Protein AF-A0A5J9SJT0-F1 (afdb_monomer_lite)

Secondary structure (DSSP, 8-state):
---STTT--GGGEEESSSSSPEEEE--HHHHH--HHHHT-GGG-STTT-PPPHHHHHHHHH-TTS--STT-HHHH-----SSS------SS------------TT--------------------------THHHHHHHHHHHHTT--

Sequence (148 aa):
MVDLNGVCPAELRVAQGADAGGVACKSACEAFGSAEHCCSGAHGNPDTCRPSQYSQFFKNACPRAYSYAYDDATSTFTCGGGETSYTITFCPNTASVKTAESDPRLAVYIGSWRVGSSSKSSSWRATPRLGSGLVLLAIAFLALARIF

Structure (mmCIF, N/CA/C/O backbone):
data_AF-A0A5J9SJT0-F1
#
_entry.id   AF-A0A5J9SJT0-F1
#
loop_
_atom_site.group_PDB
_atom_site.id
_atom_site.type_symbol
_atom_site.label_atom_id
_atom_site.label_alt_id
_atom_site.label_comp_id
_atom_site.label_asym_id
_atom_site.label_entity_id
_atom_site.label_seq_id
_atom_site.pdbx_PDB_ins_code
_atom_site.Cartn_x
_atom_site.Cartn_y
_atom_site.Cartn_z
_atom_site.occupancy
_atom_site.B_iso_or_equiv
_atom_site.auth_seq_id
_atom_site.auth_comp_id
_atom_site.auth_asym_id
_atom_site.auth_atom_id
_atom_site.pdbx_PDB_model_num
ATOM 1 N N . MET A 1 1 ? -5.288 -2.614 -14.091 1.00 71.94 1 MET A N 1
ATOM 2 C CA . MET A 1 1 ? -5.562 -1.518 -13.141 1.00 71.94 1 MET A CA 1
ATOM 3 C C . MET A 1 1 ? -7.056 -1.268 -13.134 1.00 71.94 1 MET A C 1
ATOM 5 O O . MET A 1 1 ? -7.679 -1.371 -14.185 1.00 71.94 1 MET A O 1
ATOM 9 N N . VAL A 1 2 ? -7.628 -1.052 -11.960 1.00 89.12 2 VAL A N 1
ATOM 10 C CA . VAL A 1 2 ? -9.079 -0.982 -11.750 1.00 89.12 2 VAL A CA 1
ATOM 11 C C . VAL A 1 2 ? -9.374 0.258 -10.914 1.00 89.12 2 VAL A C 1
ATOM 13 O O . VAL A 1 2 ? -8.525 0.674 -10.125 1.00 89.12 2 VAL A O 1
ATOM 16 N N . ASP A 1 3 ? -10.553 0.849 -11.090 1.00 91.69 3 ASP A N 1
ATOM 17 C CA . ASP A 1 3 ? -11.059 1.850 -10.154 1.00 91.69 3 ASP A CA 1
ATOM 18 C C . ASP A 1 3 ? -11.491 1.165 -8.847 1.00 91.69 3 ASP A C 1
ATOM 20 O O . ASP A 1 3 ? -12.484 0.438 -8.800 1.00 91.69 3 ASP A O 1
ATOM 24 N N . LEU A 1 4 ? -10.712 1.376 -7.787 1.00 93.94 4 LEU A N 1
ATOM 25 C CA . LEU A 1 4 ? -10.947 0.781 -6.472 1.00 93.94 4 LEU A CA 1
ATOM 26 C C . LEU A 1 4 ? -12.118 1.428 -5.730 1.00 93.94 4 LEU A C 1
ATOM 28 O O . LEU A 1 4 ? -12.677 0.803 -4.832 1.00 93.94 4 LEU A O 1
ATOM 32 N N . ASN A 1 5 ? -12.505 2.655 -6.082 1.00 92.94 5 ASN A N 1
ATOM 33 C CA . ASN A 1 5 ? -13.462 3.436 -5.304 1.00 92.94 5 ASN A CA 1
ATOM 34 C C . ASN A 1 5 ? -14.865 2.817 -5.302 1.00 92.94 5 ASN A C 1
ATOM 36 O O . ASN A 1 5 ? -15.520 2.767 -4.258 1.00 92.94 5 ASN A O 1
ATOM 40 N N . GLY A 1 6 ? -15.300 2.288 -6.450 1.00 89.25 6 GLY A N 1
ATOM 41 C CA . GLY A 1 6 ? -16.615 1.659 -6.600 1.00 89.25 6 GLY A CA 1
ATOM 42 C C . GLY A 1 6 ? -16.749 0.302 -5.902 1.00 89.25 6 GLY A C 1
ATOM 43 O O . GLY A 1 6 ? -17.848 -0.072 -5.502 1.00 89.25 6 GLY A O 1
ATOM 44 N N . VAL A 1 7 ? -15.641 -0.422 -5.723 1.00 91.75 7 VAL A N 1
ATOM 45 C CA . VAL A 1 7 ? -15.613 -1.774 -5.127 1.00 91.75 7 VAL A CA 1
ATOM 46 C C . VAL A 1 7 ? -14.951 -1.816 -3.748 1.00 91.75 7 VAL A C 1
ATOM 48 O O . VAL A 1 7 ? -14.789 -2.889 -3.173 1.00 91.75 7 VAL A O 1
ATOM 51 N N . CYS A 1 8 ? -14.564 -0.660 -3.207 1.00 95.62 8 CYS A N 1
ATOM 52 C CA . CYS A 1 8 ? -13.907 -0.552 -1.911 1.00 95.62 8 CYS A CA 1
ATOM 53 C C . CYS A 1 8 ? -14.802 -1.122 -0.796 1.00 95.62 8 CYS A C 1
ATOM 55 O O . CYS A 1 8 ? -15.974 -0.726 -0.727 1.00 95.62 8 CYS A O 1
ATOM 57 N N . PRO A 1 9 ? -14.287 -1.995 0.094 1.00 95.50 9 PRO A N 1
ATOM 58 C CA . PRO A 1 9 ? -14.998 -2.430 1.294 1.00 95.50 9 PRO A CA 1
ATOM 59 C C . PRO A 1 9 ? -15.507 -1.243 2.114 1.00 95.50 9 PRO A C 1
ATOM 61 O O . PRO A 1 9 ? -14.864 -0.192 2.161 1.00 95.50 9 PRO A O 1
ATOM 64 N N . ALA A 1 10 ? -16.670 -1.388 2.749 1.00 94.06 10 ALA A N 1
ATOM 65 C CA . ALA A 1 10 ? -17.336 -0.271 3.417 1.00 94.06 10 ALA A CA 1
ATOM 66 C C . ALA A 1 10 ? -16.483 0.325 4.546 1.00 94.06 10 ALA A C 1
ATOM 68 O O . ALA A 1 10 ? -16.434 1.542 4.699 1.00 94.06 10 ALA A O 1
ATOM 69 N N . GLU A 1 11 ? -15.755 -0.522 5.267 1.00 94.88 11 GLU A N 1
ATOM 70 C CA . GLU A 1 11 ? -14.900 -0.170 6.402 1.00 94.88 11 GLU A CA 1
ATOM 71 C C . GLU A 1 11 ? -13.644 0.607 5.976 1.00 94.88 11 GLU A C 1
ATOM 73 O O . GLU A 1 11 ? -13.019 1.284 6.788 1.00 94.88 11 GLU A O 1
ATOM 78 N N . LEU A 1 12 ? -13.278 0.523 4.694 1.00 96.69 12 LEU A N 1
ATOM 79 C CA . LEU A 1 12 ? -12.127 1.214 4.112 1.00 96.69 12 LEU A CA 1
ATOM 80 C C . LEU A 1 12 ? -12.537 2.439 3.287 1.00 96.69 12 LEU A C 1
ATOM 82 O O . LEU A 1 12 ? -11.688 3.224 2.860 1.00 96.69 12 LEU A O 1
ATOM 86 N N . ARG A 1 13 ? -13.833 2.607 3.021 1.00 95.50 13 ARG A N 1
ATOM 87 C CA . ARG A 1 13 ? -14.332 3.614 2.091 1.00 95.50 13 ARG A CA 1
ATOM 88 C C . ARG A 1 13 ? -14.244 5.011 2.691 1.00 95.50 13 ARG A C 1
ATOM 90 O O . ARG A 1 13 ? -14.674 5.258 3.814 1.00 95.50 13 ARG A O 1
ATOM 97 N N . VAL A 1 14 ? -13.763 5.955 1.892 1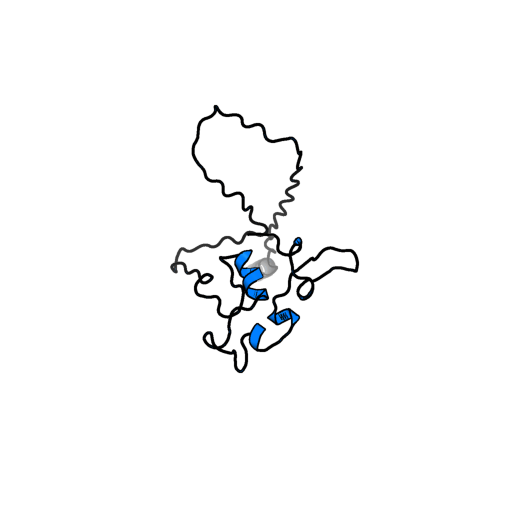.00 94.38 14 VAL A N 1
ATOM 98 C CA . VAL A 1 14 ? -13.897 7.388 2.167 1.00 94.38 14 VAL A CA 1
ATOM 99 C C . VAL A 1 14 ? -15.061 7.911 1.336 1.00 94.38 14 VAL A C 1
ATOM 101 O O . VAL A 1 14 ? -15.007 7.841 0.111 1.00 94.38 14 VAL A O 1
ATOM 104 N N . ALA A 1 15 ? -16.113 8.414 1.979 1.00 86.50 15 ALA A N 1
ATOM 105 C CA . ALA A 1 15 ? -17.277 9.001 1.313 1.00 86.50 15 ALA A CA 1
ATOM 106 C C . ALA A 1 15 ? -17.277 10.530 1.451 1.00 86.50 15 ALA A C 1
ATOM 108 O O . ALA A 1 15 ? -16.831 11.070 2.466 1.00 86.50 15 ALA A O 1
ATOM 109 N N . GLN A 1 16 ? -17.803 11.228 0.443 1.00 73.31 16 GLN A N 1
ATOM 110 C CA . GLN A 1 16 ? -17.992 12.680 0.474 1.00 73.31 16 GLN A CA 1
ATOM 111 C C . GLN A 1 16 ? -19.477 13.016 0.700 1.00 73.31 16 GLN A C 1
ATOM 113 O O . GLN A 1 16 ? -20.198 13.355 -0.230 1.00 73.31 16 GLN A O 1
ATOM 118 N N . GLY A 1 17 ? -19.941 12.924 1.948 1.00 69.06 17 GLY A N 1
ATOM 119 C CA . GLY A 1 17 ? -21.359 13.098 2.300 1.00 69.06 17 GLY A CA 1
ATOM 120 C C . GLY A 1 17 ? -22.145 11.781 2.306 1.00 69.06 17 GLY A C 1
ATOM 121 O O . GLY A 1 17 ? -21.600 10.731 1.981 1.00 69.06 17 GLY A O 1
ATOM 122 N N . ALA A 1 18 ? -23.414 11.835 2.726 1.00 62.19 18 ALA A N 1
ATOM 123 C CA . ALA A 1 18 ? -24.231 10.643 2.987 1.00 62.19 18 ALA A CA 1
ATOM 124 C C . ALA A 1 18 ? -24.604 9.847 1.719 1.00 62.19 18 ALA A C 1
ATOM 126 O O . ALA A 1 18 ? -24.718 8.627 1.790 1.00 62.19 18 ALA A O 1
ATOM 127 N N . ASP A 1 19 ? -24.728 10.525 0.571 1.00 61.47 19 ASP A N 1
ATOM 128 C CA . ASP A 1 19 ? -25.236 9.942 -0.684 1.00 61.47 19 ASP A CA 1
ATOM 129 C C . ASP A 1 19 ? -24.185 9.865 -1.808 1.00 61.47 19 ASP A C 1
ATOM 131 O O . ASP A 1 19 ? -24.483 9.428 -2.921 1.00 61.47 19 ASP A O 1
ATOM 135 N N . ALA A 1 20 ? -22.947 10.302 -1.554 1.00 65.19 20 ALA A N 1
ATOM 136 C CA . ALA A 1 20 ? -21.880 10.206 -2.543 1.00 65.19 20 ALA A CA 1
ATOM 137 C C . ALA A 1 20 ? -21.213 8.829 -2.475 1.00 65.19 20 ALA A C 1
ATOM 139 O O . ALA A 1 20 ? -20.875 8.335 -1.397 1.00 65.19 20 ALA A O 1
ATOM 140 N N . GLY A 1 21 ? -20.967 8.230 -3.642 1.00 73.00 21 GLY A N 1
ATOM 141 C CA . GLY A 1 21 ? -20.108 7.052 -3.754 1.00 73.00 21 GLY A CA 1
ATOM 142 C C . GLY A 1 21 ? -18.727 7.281 -3.123 1.00 73.00 21 GLY A C 1
ATOM 143 O O . GLY A 1 21 ? -18.319 8.413 -2.851 1.00 73.00 21 GLY A O 1
ATOM 144 N N . GLY A 1 22 ? -17.994 6.191 -2.883 1.00 87.12 22 GLY A N 1
ATOM 145 C CA . GLY A 1 22 ? -16.632 6.282 -2.358 1.00 87.12 22 GLY A CA 1
ATOM 146 C C . GLY A 1 22 ? -15.747 7.140 -3.265 1.00 87.12 22 GLY A C 1
ATOM 147 O O . GLY A 1 22 ? -15.767 6.968 -4.480 1.00 87.12 22 GLY A O 1
ATOM 148 N N . VAL A 1 23 ? -14.978 8.060 -2.685 1.00 92.62 23 VAL A N 1
ATOM 149 C CA . VAL A 1 23 ? -14.016 8.919 -3.404 1.00 92.62 23 VAL A CA 1
ATOM 150 C C . VAL A 1 23 ? -12.572 8.446 -3.231 1.00 92.62 23 VAL A C 1
ATOM 152 O O . VAL A 1 23 ? -11.699 8.820 -4.012 1.00 92.62 23 VAL A O 1
ATOM 155 N N . ALA A 1 24 ? -12.325 7.615 -2.217 1.00 94.31 24 ALA A N 1
ATOM 156 C CA . ALA A 1 24 ? -11.056 6.945 -1.975 1.00 94.31 24 ALA A CA 1
ATOM 157 C C . ALA A 1 24 ? -11.276 5.631 -1.207 1.00 94.31 24 ALA A C 1
ATOM 159 O O . ALA A 1 24 ? -12.330 5.413 -0.597 1.00 94.31 24 ALA A O 1
ATOM 160 N N . CYS A 1 25 ? -10.249 4.783 -1.198 1.00 96.56 25 CYS A N 1
ATOM 161 C CA . CYS A 1 25 ? -10.205 3.551 -0.422 1.00 96.56 25 CYS A CA 1
ATOM 162 C C . CYS A 1 25 ? -8.951 3.552 0.456 1.00 96.56 25 CYS A C 1
ATOM 164 O O . CYS A 1 25 ? -7.835 3.543 -0.065 1.00 96.56 25 CYS A O 1
ATOM 166 N N . LYS A 1 26 ? -9.132 3.597 1.778 1.00 98.19 26 LYS A N 1
ATOM 167 C CA . LYS A 1 26 ? -8.039 3.532 2.753 1.00 98.19 26 LYS A CA 1
ATOM 168 C C . LYS A 1 26 ? -7.383 2.161 2.731 1.00 98.19 26 LYS A C 1
ATOM 170 O O . LYS A 1 26 ? -8.045 1.145 2.530 1.00 98.19 26 LYS A O 1
ATOM 175 N N . SER A 1 27 ? -6.094 2.118 3.045 1.00 98.25 27 SER A N 1
ATOM 176 C CA . SER A 1 27 ? -5.474 0.855 3.448 1.00 98.25 27 SER A CA 1
ATOM 177 C C . SER A 1 27 ? -6.031 0.392 4.803 1.00 98.25 27 SER A C 1
ATOM 179 O O . SER A 1 27 ? -6.557 1.188 5.582 1.00 98.25 27 SER A O 1
ATOM 181 N N . ALA A 1 28 ? -5.868 -0.892 5.130 1.00 98.38 28 ALA A N 1
ATOM 182 C CA . ALA A 1 28 ? -6.239 -1.398 6.453 1.00 98.38 28 ALA A CA 1
ATOM 183 C C . ALA A 1 28 ? -5.444 -0.723 7.585 1.00 98.38 28 ALA A C 1
ATOM 185 O O . ALA A 1 28 ? -5.994 -0.472 8.653 1.00 98.38 28 ALA A O 1
ATOM 186 N N . CYS A 1 29 ? -4.173 -0.380 7.348 1.00 98.62 29 CYS A N 1
ATOM 187 C CA . CYS A 1 29 ? -3.374 0.349 8.332 1.00 98.62 29 CYS A CA 1
ATOM 188 C C . CYS A 1 29 ? -3.976 1.730 8.621 1.00 98.62 29 CYS A C 1
ATOM 190 O O . CYS A 1 29 ? -4.166 2.084 9.779 1.00 98.62 29 CYS A O 1
ATOM 192 N N . GLU A 1 30 ? -4.356 2.485 7.588 1.00 98.31 30 GLU A N 1
ATOM 193 C CA . GLU A 1 30 ? -4.979 3.803 7.771 1.00 98.31 30 GLU A CA 1
ATOM 194 C C . GLU A 1 30 ? -6.388 3.737 8.373 1.00 98.31 30 GLU A C 1
ATOM 196 O O . GLU A 1 30 ? -6.829 4.685 9.025 1.00 98.31 30 GLU A O 1
ATOM 201 N N . ALA A 1 31 ? -7.126 2.655 8.120 1.00 98.12 31 ALA A N 1
ATOM 202 C CA . ALA A 1 31 ? -8.471 2.480 8.652 1.00 98.12 31 ALA A CA 1
ATOM 203 C C . ALA A 1 31 ? -8.469 2.044 10.125 1.00 98.12 31 ALA A C 1
ATOM 205 O O . ALA A 1 31 ? -9.276 2.548 10.904 1.00 98.12 31 ALA A O 1
ATOM 206 N N . PHE A 1 32 ? -7.572 1.128 10.504 1.00 97.81 32 PHE A N 1
ATOM 207 C CA . PHE A 1 32 ? -7.627 0.448 11.804 1.00 97.81 32 PHE A CA 1
ATOM 208 C C . PHE A 1 32 ? -6.448 0.760 12.730 1.00 97.81 32 PHE A C 1
ATOM 210 O O . PHE A 1 32 ? -6.586 0.627 13.942 1.00 97.81 32 PHE A O 1
ATOM 217 N N . GLY A 1 33 ? -5.283 1.137 12.193 1.00 98.00 33 GLY A N 1
ATOM 218 C CA . GLY A 1 33 ? -4.084 1.454 12.979 1.00 98.00 33 GLY A CA 1
ATOM 219 C C . GLY A 1 33 ? -3.478 0.281 13.760 1.00 98.00 33 GLY A C 1
ATOM 220 O O . GLY A 1 33 ? -2.612 0.502 14.603 1.00 98.00 33 GLY A O 1
ATOM 221 N N . SER A 1 34 ? -3.930 -0.955 13.523 1.00 97.94 34 SER A N 1
ATOM 222 C CA . SER A 1 34 ? -3.459 -2.126 14.267 1.00 97.94 34 SER A CA 1
ATOM 223 C C . SER A 1 34 ? -2.041 -2.531 13.855 1.00 97.94 34 SER A C 1
ATOM 225 O O . SER A 1 34 ? -1.613 -2.303 12.718 1.00 97.94 34 SER A O 1
ATOM 227 N N . ALA A 1 35 ? -1.312 -3.165 14.774 1.00 98.06 35 ALA A N 1
ATOM 228 C CA . ALA A 1 35 ? 0.065 -3.592 14.539 1.00 98.06 35 ALA A CA 1
ATOM 229 C C . ALA A 1 35 ? 0.169 -4.589 13.371 1.00 98.06 35 A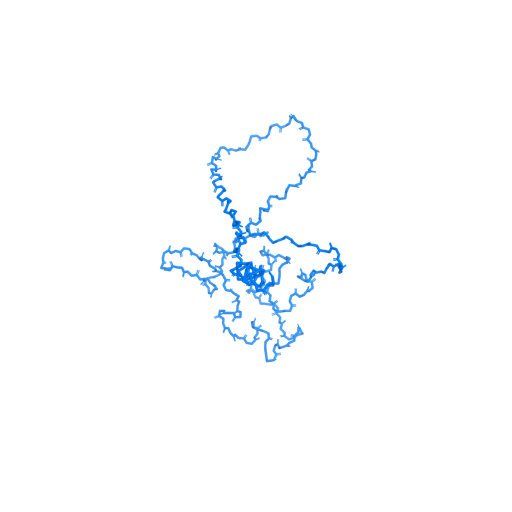LA A C 1
ATOM 231 O O . ALA A 1 35 ? 1.100 -4.510 12.573 1.00 98.06 35 ALA A O 1
ATOM 232 N N . GLU A 1 36 ? -0.821 -5.471 13.227 1.00 97.56 36 GLU A N 1
ATOM 233 C CA . GLU A 1 36 ? -0.922 -6.475 12.165 1.00 97.56 36 GLU A CA 1
ATOM 234 C C . GLU A 1 36 ? -1.113 -5.829 10.789 1.00 97.56 36 GLU A C 1
ATOM 236 O O . GLU A 1 36 ? -0.550 -6.289 9.800 1.00 97.56 36 GLU A O 1
ATOM 241 N N . HIS A 1 37 ? -1.911 -4.761 10.706 1.00 98.31 37 HIS A N 1
ATOM 242 C CA . HIS A 1 37 ? -2.188 -4.079 9.442 1.00 98.31 37 HIS A CA 1
ATOM 243 C C . HIS A 1 37 ? -1.100 -3.081 9.052 1.00 98.31 37 HIS A C 1
ATOM 245 O O . HIS A 1 37 ? -0.866 -2.867 7.862 1.00 98.31 37 HIS A O 1
ATOM 251 N N . CYS A 1 38 ? -0.443 -2.481 10.042 1.00 98.38 38 CYS A N 1
ATOM 252 C CA . CYS A 1 38 ? 0.632 -1.518 9.840 1.00 98.38 38 CYS A CA 1
ATOM 253 C C . CYS A 1 38 ? 2.028 -2.145 9.843 1.00 98.38 38 CYS A C 1
ATOM 255 O O . CYS A 1 38 ? 3.002 -1.424 9.642 1.00 98.38 38 CYS A O 1
ATOM 257 N N . CYS A 1 39 ? 2.131 -3.458 10.069 1.00 98.50 39 CYS A N 1
ATOM 258 C CA . CYS A 1 39 ? 3.397 -4.169 10.196 1.00 98.50 39 CYS A CA 1
ATOM 259 C C . CYS A 1 39 ? 4.353 -3.501 11.196 1.00 98.50 39 CYS A C 1
ATOM 261 O O . CYS A 1 39 ? 5.479 -3.125 10.870 1.00 98.50 39 CYS A O 1
ATOM 263 N N . SER A 1 40 ? 3.880 -3.308 12.425 1.00 98.38 40 SER A N 1
ATOM 264 C CA . SER A 1 40 ? 4.639 -2.662 13.498 1.00 98.38 40 SER A CA 1
ATOM 265 C C . SER A 1 40 ? 4.696 -3.539 14.750 1.00 98.38 40 SER A C 1
ATOM 267 O O . SER A 1 40 ? 4.024 -4.567 14.847 1.00 98.38 40 SER A O 1
ATOM 269 N N . GLY A 1 41 ? 5.544 -3.173 15.718 1.00 97.62 41 GLY A N 1
ATOM 270 C CA . GLY A 1 41 ? 5.708 -3.936 16.959 1.00 97.62 41 GLY A CA 1
ATOM 271 C C . GLY A 1 41 ? 6.084 -5.399 16.695 1.00 97.62 41 GLY A C 1
ATOM 272 O O . GLY A 1 41 ? 7.065 -5.678 16.007 1.00 97.62 41 GLY A O 1
ATOM 273 N N . ALA A 1 42 ?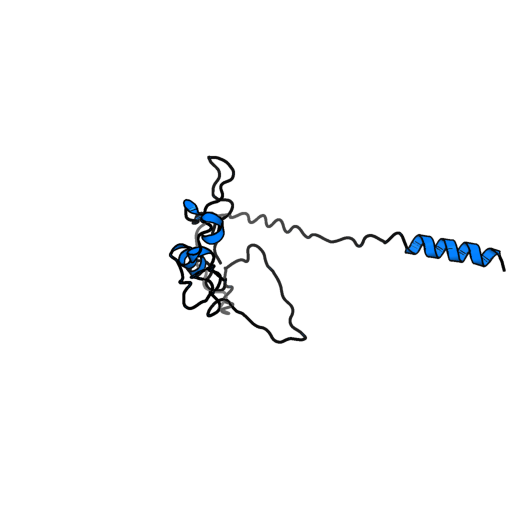 5.279 -6.337 17.206 1.00 97.62 42 ALA A N 1
ATOM 274 C CA . ALA A 1 42 ? 5.473 -7.775 16.987 1.00 97.62 42 ALA A CA 1
ATOM 275 C C . ALA A 1 42 ? 5.367 -8.194 15.503 1.00 97.62 42 ALA A C 1
ATOM 277 O O . ALA A 1 42 ? 5.916 -9.224 15.113 1.00 97.62 42 ALA A O 1
ATOM 278 N N . HIS A 1 43 ? 4.724 -7.375 14.667 1.00 98.12 43 HIS A N 1
ATOM 279 C CA . HIS A 1 43 ? 4.577 -7.564 13.221 1.00 98.12 43 HIS A CA 1
ATOM 280 C C . HIS A 1 43 ? 5.584 -6.726 12.414 1.00 98.12 43 HIS A C 1
ATOM 282 O O . HIS A 1 43 ? 5.393 -6.501 11.227 1.00 98.12 43 HIS A O 1
ATOM 288 N N . GLY A 1 44 ? 6.658 -6.232 13.038 1.00 98.00 44 GLY A N 1
ATOM 289 C CA . GLY A 1 44 ? 7.655 -5.356 12.407 1.00 98.00 44 GLY A CA 1
ATOM 290 C C . GLY A 1 44 ? 8.645 -6.039 11.459 1.00 98.00 44 GLY A C 1
ATOM 291 O O . GLY A 1 44 ? 9.731 -5.506 11.240 1.00 98.00 44 GLY A O 1
ATOM 292 N N . ASN A 1 45 ? 8.340 -7.238 10.961 1.00 97.44 45 ASN A N 1
ATOM 293 C CA . ASN A 1 45 ? 9.177 -7.959 10.005 1.00 97.44 45 ASN A CA 1
ATOM 294 C C . ASN A 1 45 ? 8.307 -8.823 9.062 1.00 97.44 45 ASN A C 1
ATOM 296 O O . ASN A 1 45 ? 7.158 -9.133 9.400 1.00 97.44 45 ASN A O 1
ATOM 300 N N . PRO A 1 46 ? 8.821 -9.217 7.881 1.00 96.50 46 PRO A N 1
ATOM 301 C CA . PRO A 1 46 ? 8.044 -9.953 6.878 1.00 96.50 46 PRO A CA 1
ATOM 302 C C . PRO A 1 46 ? 7.611 -11.361 7.315 1.00 96.50 46 PRO A C 1
ATOM 304 O O . PRO A 1 46 ? 6.622 -11.887 6.794 1.00 96.50 46 PRO A O 1
ATOM 307 N N . ASP A 1 47 ? 8.307 -11.976 8.274 1.00 96.62 47 ASP A N 1
ATOM 308 C CA . ASP A 1 47 ? 7.949 -13.304 8.777 1.00 96.62 47 ASP A CA 1
ATOM 309 C C . ASP A 1 47 ? 6.720 -13.238 9.690 1.00 96.62 47 ASP A C 1
ATOM 311 O O . ASP A 1 47 ? 5.881 -14.144 9.678 1.00 96.62 47 ASP A O 1
ATOM 315 N N . THR A 1 48 ? 6.570 -12.142 10.443 1.00 97.50 48 THR A N 1
ATOM 316 C CA . THR A 1 48 ? 5.473 -11.957 11.401 1.00 97.50 48 THR A CA 1
ATOM 317 C C . THR A 1 48 ? 4.325 -11.088 10.884 1.00 97.50 48 THR A C 1
ATOM 319 O O . THR A 1 48 ? 3.215 -11.189 11.412 1.00 97.50 48 THR A O 1
ATOM 322 N N . CYS A 1 49 ? 4.522 -10.277 9.840 1.00 98.00 49 CYS A N 1
ATOM 323 C CA . CYS A 1 49 ? 3.436 -9.536 9.192 1.00 98.00 49 CYS A CA 1
ATOM 324 C C . CYS A 1 49 ? 2.898 -10.281 7.966 1.00 98.00 49 CYS A C 1
ATOM 326 O O . CYS A 1 49 ? 3.511 -10.313 6.896 1.00 98.00 49 CYS A O 1
ATOM 328 N N . ARG A 1 50 ? 1.722 -10.891 8.113 1.00 97.12 50 ARG A N 1
ATOM 329 C CA . ARG A 1 50 ? 1.085 -11.689 7.058 1.00 97.12 50 ARG A CA 1
ATOM 330 C C . ARG A 1 50 ? 0.106 -10.837 6.235 1.00 97.12 50 ARG A C 1
ATOM 332 O O . ARG A 1 50 ? -0.521 -9.933 6.787 1.00 97.12 50 ARG A O 1
ATOM 339 N N . PRO A 1 51 ? -0.107 -11.155 4.943 1.00 97.56 51 PRO A N 1
ATOM 340 C CA . PRO A 1 51 ? -1.188 -10.556 4.168 1.00 97.56 51 PRO A CA 1
ATOM 341 C C . PRO A 1 51 ? -2.549 -10.764 4.846 1.00 97.56 51 PRO A C 1
ATOM 343 O O . PRO A 1 51 ? -2.890 -11.877 5.247 1.00 97.56 51 PRO A O 1
ATOM 346 N N . SER A 1 52 ? -3.351 -9.705 4.921 1.00 98.06 52 SER A N 1
ATOM 347 C CA . SER A 1 52 ? -4.724 -9.749 5.433 1.00 98.06 52 SER A CA 1
ATOM 348 C C . SER A 1 52 ? -5.731 -9.858 4.287 1.00 98.06 52 SER A C 1
ATOM 350 O O . SER A 1 52 ? -5.389 -9.648 3.123 1.00 98.06 52 SER A O 1
ATOM 352 N N . GLN A 1 53 ? -7.002 -10.112 4.603 1.00 98.31 53 GLN A N 1
ATOM 353 C CA . GLN A 1 53 ? -8.082 -10.053 3.609 1.00 98.31 53 GLN A CA 1
ATOM 354 C C . GLN A 1 53 ? -8.151 -8.690 2.892 1.00 98.31 53 GLN A C 1
ATOM 356 O O . GLN A 1 53 ? -8.435 -8.624 1.698 1.00 98.31 53 GLN A O 1
ATOM 361 N N . TYR A 1 54 ? -7.822 -7.603 3.598 1.00 98.44 54 TYR A N 1
ATOM 362 C CA . TYR A 1 54 ? -7.824 -6.256 3.036 1.00 98.44 54 TYR A CA 1
ATOM 363 C C . TYR A 1 54 ? -6.646 -6.019 2.092 1.00 98.44 54 TYR A C 1
ATOM 365 O O . TYR A 1 54 ? -6.839 -5.458 1.019 1.00 98.44 54 TYR A O 1
ATOM 373 N N . SER A 1 55 ? -5.434 -6.472 2.433 1.00 98.19 55 SER A N 1
ATOM 374 C CA . SER A 1 55 ? -4.306 -6.347 1.500 1.00 98.19 55 SER A CA 1
ATOM 375 C C . SER A 1 55 ? -4.502 -7.238 0.272 1.00 98.19 55 SER A C 1
ATOM 377 O O . SER A 1 55 ? -4.264 -6.799 -0.849 1.00 98.19 55 SER A O 1
ATOM 379 N N . GLN A 1 56 ? -5.058 -8.441 0.438 1.00 98.25 56 GLN A N 1
ATOM 380 C CA . GLN A 1 56 ? -5.413 -9.306 -0.692 1.00 98.25 56 GLN A CA 1
ATOM 381 C C . GLN A 1 56 ? -6.442 -8.659 -1.634 1.00 98.25 56 GLN A C 1
ATOM 383 O O . GLN A 1 56 ? -6.312 -8.798 -2.849 1.00 98.25 56 GLN A O 1
ATOM 388 N N . PHE A 1 57 ? -7.411 -7.896 -1.115 1.00 97.88 57 PHE A N 1
ATOM 389 C CA . PHE A 1 57 ? -8.328 -7.110 -1.950 1.00 97.88 57 PHE A CA 1
ATOM 390 C C . PHE A 1 57 ? -7.571 -6.149 -2.886 1.00 97.88 57 PHE A C 1
ATOM 392 O O . PHE A 1 57 ? -7.766 -6.196 -4.104 1.00 97.88 57 PHE A O 1
ATOM 399 N N . PHE A 1 58 ? -6.652 -5.338 -2.348 1.00 97.81 58 PHE A N 1
ATOM 400 C CA . PHE A 1 58 ? -5.837 -4.428 -3.163 1.00 97.81 58 PHE A CA 1
ATOM 401 C C . PHE A 1 58 ? -4.936 -5.185 -4.137 1.00 97.81 58 PHE A C 1
ATOM 403 O O . PHE A 1 58 ? -4.793 -4.781 -5.294 1.00 97.81 58 PHE A O 1
ATOM 410 N N . LYS A 1 59 ? -4.366 -6.308 -3.695 1.00 97.44 59 LYS A N 1
ATOM 411 C CA . LYS A 1 59 ? -3.469 -7.122 -4.512 1.00 97.44 59 LYS A CA 1
ATOM 412 C C . LYS A 1 59 ? -4.164 -7.719 -5.726 1.00 97.44 59 LYS A C 1
ATOM 414 O O . LYS A 1 59 ? -3.633 -7.657 -6.831 1.00 97.44 59 LYS A O 1
ATOM 419 N N . ASN A 1 60 ? -5.371 -8.240 -5.537 1.00 96.19 60 ASN A N 1
ATOM 420 C CA . ASN A 1 60 ? -6.159 -8.832 -6.613 1.00 96.19 60 ASN A CA 1
ATOM 421 C C . ASN A 1 60 ? -6.554 -7.786 -7.665 1.00 96.19 60 ASN A C 1
ATOM 423 O O . ASN A 1 60 ? -6.522 -8.066 -8.863 1.00 96.19 60 ASN A O 1
ATOM 427 N N 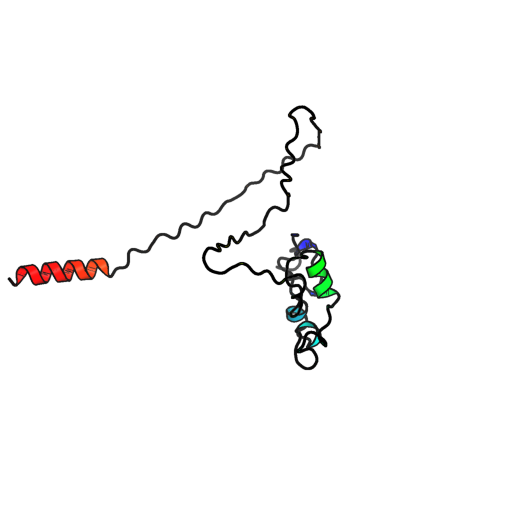. ALA A 1 61 ? -6.880 -6.565 -7.236 1.00 95.25 61 ALA A N 1
ATOM 428 C CA . ALA A 1 61 ? -7.216 -5.471 -8.144 1.00 95.25 61 ALA A CA 1
ATOM 429 C C . ALA A 1 61 ? -5.984 -4.890 -8.871 1.00 95.25 61 ALA A C 1
ATOM 431 O O . ALA A 1 61 ? -6.063 -4.515 -10.050 1.00 95.25 61 ALA A O 1
ATOM 432 N N . CYS A 1 62 ? -4.838 -4.832 -8.186 1.00 95.69 62 CYS A N 1
ATOM 433 C CA . CYS A 1 62 ? -3.591 -4.251 -8.681 1.00 95.69 62 CYS A CA 1
ATOM 434 C C . CYS A 1 62 ? -2.378 -5.165 -8.391 1.00 95.69 62 CYS A C 1
ATOM 436 O O . CYS A 1 62 ? -1.558 -4.834 -7.536 1.00 95.69 62 CYS A O 1
ATOM 438 N N . PRO A 1 63 ? -2.179 -6.269 -9.144 1.00 95.69 63 PRO A N 1
ATOM 439 C CA . PRO A 1 63 ? -1.155 -7.278 -8.827 1.00 95.69 63 PRO A CA 1
ATOM 440 C C . PRO A 1 63 ? 0.287 -6.758 -8.812 1.00 95.69 63 PRO A C 1
ATOM 442 O O . PRO A 1 63 ? 1.133 -7.291 -8.103 1.00 95.69 63 PRO A O 1
ATOM 445 N N . ARG A 1 64 ? 0.553 -5.695 -9.582 1.00 95.31 64 ARG A N 1
ATOM 446 C CA . ARG A 1 64 ? 1.863 -5.036 -9.711 1.00 95.31 64 ARG A CA 1
ATOM 447 C C . ARG A 1 64 ? 2.066 -3.868 -8.737 1.00 95.31 64 ARG A C 1
ATOM 449 O O . ARG A 1 64 ? 2.990 -3.089 -8.927 1.00 95.31 64 ARG A O 1
ATOM 456 N N . ALA A 1 65 ? 1.180 -3.676 -7.767 1.00 96.75 65 ALA A N 1
ATOM 457 C CA . ALA A 1 65 ? 1.318 -2.644 -6.746 1.00 96.75 65 ALA A CA 1
ATOM 458 C C . ALA A 1 65 ? 1.516 -3.289 -5.374 1.00 96.75 65 ALA A C 1
ATOM 460 O O . ALA A 1 65 ? 1.022 -4.391 -5.127 1.00 96.75 65 ALA A O 1
ATOM 461 N N . TYR A 1 66 ? 2.198 -2.568 -4.483 1.00 98.19 66 TYR A N 1
ATOM 462 C CA . TYR A 1 66 ? 2.249 -2.932 -3.073 1.00 98.19 66 TYR A CA 1
ATOM 463 C C . TYR A 1 66 ? 0.849 -2.843 -2.475 1.00 98.19 66 TYR A C 1
ATOM 465 O O . TYR A 1 66 ? 0.167 -1.825 -2.604 1.00 98.19 66 TYR A O 1
ATOM 473 N N . SER A 1 67 ? 0.439 -3.916 -1.811 1.00 98.06 67 SER A N 1
ATOM 474 C CA . SER A 1 67 ? -0.853 -4.016 -1.130 1.00 98.06 67 SER A CA 1
ATOM 475 C C . SER A 1 67 ? -0.758 -3.954 0.399 1.00 98.06 67 SER A C 1
ATOM 477 O O . SER A 1 67 ? -1.757 -3.704 1.074 1.00 98.06 67 SER A O 1
ATOM 479 N N . TYR A 1 68 ? 0.438 -4.182 0.945 1.00 98.38 68 TYR A N 1
ATOM 480 C CA . TYR A 1 68 ? 0.819 -3.991 2.347 1.00 98.38 68 TYR A CA 1
ATOM 481 C C . TYR A 1 68 ? 2.341 -3.781 2.439 1.00 98.38 68 TYR A C 1
ATOM 483 O O . TYR A 1 68 ? 3.028 -3.824 1.418 1.00 98.38 68 TYR A O 1
ATOM 491 N N . ALA A 1 69 ? 2.870 -3.548 3.645 1.00 98.19 69 ALA A N 1
ATOM 492 C CA . ALA A 1 69 ? 4.249 -3.088 3.837 1.00 98.19 69 ALA A CA 1
ATOM 493 C C . ALA A 1 69 ? 5.341 -4.049 3.324 1.00 98.19 69 ALA A C 1
ATOM 495 O O . ALA A 1 69 ? 6.376 -3.572 2.879 1.00 98.19 69 ALA A O 1
ATOM 496 N N . TYR A 1 70 ? 5.115 -5.368 3.350 1.00 98.12 70 TYR A N 1
ATOM 497 C CA . TYR A 1 70 ? 6.118 -6.373 2.954 1.00 98.12 70 TYR A CA 1
ATOM 498 C C . TYR A 1 70 ? 5.746 -7.145 1.678 1.00 98.12 70 TYR A C 1
ATOM 500 O O . TYR A 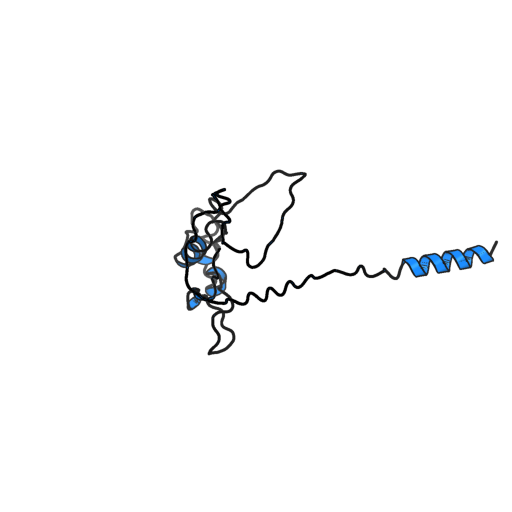1 70 ? 6.069 -8.320 1.522 1.00 98.12 70 TYR A O 1
ATOM 508 N N . ASP A 1 71 ? 5.039 -6.496 0.752 1.00 97.88 71 ASP A N 1
ATOM 509 C CA . ASP A 1 71 ? 4.604 -7.083 -0.525 1.00 97.88 71 ASP A CA 1
ATOM 510 C C . ASP A 1 71 ? 5.678 -7.026 -1.633 1.00 97.88 71 ASP A C 1
ATOM 512 O O . ASP A 1 71 ? 5.380 -6.771 -2.804 1.00 97.88 71 ASP A O 1
ATOM 516 N N . ASP A 1 72 ? 6.949 -7.220 -1.285 1.00 96.88 72 ASP A N 1
ATOM 517 C CA . ASP A 1 72 ? 8.077 -6.986 -2.197 1.00 96.88 72 ASP A CA 1
ATOM 518 C C . ASP A 1 72 ? 8.100 -7.964 -3.380 1.00 96.88 72 ASP A C 1
ATOM 520 O O . ASP A 1 72 ? 8.263 -7.561 -4.533 1.00 96.88 72 ASP A O 1
ATOM 524 N N . ALA A 1 73 ? 7.841 -9.249 -3.117 1.00 94.19 73 ALA A N 1
ATOM 525 C CA . ALA A 1 73 ? 8.032 -10.349 -4.070 1.00 94.19 73 ALA A CA 1
ATOM 526 C C . ALA A 1 73 ? 7.309 -10.174 -5.421 1.00 94.19 73 ALA A C 1
ATOM 528 O O . ALA A 1 73 ? 7.698 -10.782 -6.416 1.00 94.19 73 ALA A O 1
ATOM 529 N N . THR A 1 74 ? 6.248 -9.366 -5.466 1.00 94.12 74 THR A N 1
ATOM 530 C CA . THR A 1 74 ? 5.443 -9.127 -6.678 1.00 94.12 74 THR A CA 1
ATOM 531 C C . THR A 1 74 ? 5.252 -7.642 -7.006 1.00 94.12 74 THR A C 1
ATOM 533 O O . THR A 1 74 ? 4.553 -7.310 -7.967 1.00 94.12 74 THR A O 1
ATOM 536 N N . SER A 1 75 ? 5.871 -6.748 -6.230 1.00 97.06 75 SER A N 1
ATOM 537 C CA . SER A 1 75 ? 5.645 -5.297 -6.320 1.00 97.06 75 SER A CA 1
ATOM 538 C C . SER A 1 75 ? 6.926 -4.478 -6.419 1.00 97.06 75 SER A C 1
ATOM 540 O O . SER A 1 75 ? 6.861 -3.304 -6.786 1.00 97.06 75 SER A O 1
ATOM 542 N N . THR A 1 76 ? 8.086 -5.062 -6.116 1.00 97.12 76 THR A N 1
ATOM 543 C CA . THR A 1 76 ? 9.370 -4.405 -6.346 1.00 97.12 76 THR A CA 1
ATOM 544 C C . THR A 1 76 ? 9.747 -4.515 -7.820 1.00 97.12 76 THR A C 1
ATOM 546 O O . THR A 1 76 ? 9.874 -5.608 -8.368 1.00 97.12 76 THR A O 1
ATOM 549 N N . PHE A 1 77 ? 9.978 -3.371 -8.461 1.00 95.19 77 PHE A N 1
ATOM 550 C CA . PHE A 1 77 ? 10.505 -3.297 -9.822 1.00 95.19 77 PHE A CA 1
ATOM 551 C C . PHE A 1 77 ? 11.778 -2.462 -9.812 1.00 95.19 77 PHE A C 1
ATOM 553 O O . PHE A 1 77 ? 11.809 -1.379 -9.229 1.00 95.19 77 PHE A O 1
ATOM 560 N N . THR A 1 78 ? 12.820 -2.957 -10.468 1.00 94.31 78 THR A N 1
ATOM 561 C CA . THR A 1 78 ? 14.106 -2.269 -10.588 1.00 94.31 78 THR A CA 1
ATOM 562 C C . THR A 1 78 ? 14.433 -2.029 -12.057 1.00 94.31 78 THR A C 1
ATOM 564 O O . THR A 1 78 ? 14.055 -2.800 -12.939 1.00 94.31 78 THR A O 1
ATOM 567 N N . CYS A 1 79 ? 15.112 -0.922 -12.336 1.00 94.38 79 CYS A N 1
ATOM 568 C CA . CYS A 1 79 ? 15.646 -0.576 -13.652 1.00 94.38 79 CYS A CA 1
ATOM 569 C C . CYS A 1 79 ? 17.109 -0.160 -13.477 1.00 94.38 79 CYS A C 1
ATOM 571 O O . CYS A 1 79 ? 17.491 0.327 -12.411 1.00 94.38 79 CYS A O 1
ATOM 573 N N . GLY A 1 80 ? 17.935 -0.367 -14.505 1.00 94.38 80 GLY A N 1
ATOM 574 C CA . GLY A 1 80 ? 19.344 0.028 -14.468 1.00 94.38 80 GLY A CA 1
ATOM 575 C C . GLY A 1 80 ? 19.516 1.537 -14.250 1.00 94.38 80 GLY A C 1
ATOM 576 O O . GLY A 1 80 ? 18.699 2.338 -14.701 1.00 94.38 80 GLY A O 1
ATOM 577 N N . GLY A 1 81 ? 20.576 1.937 -13.546 1.00 87.94 81 GLY A N 1
ATOM 578 C CA . GLY A 1 81 ? 20.946 3.351 -13.425 1.00 87.94 81 GLY A CA 1
ATOM 579 C C . GLY A 1 81 ? 21.470 3.931 -14.747 1.00 87.94 81 GLY A C 1
ATOM 580 O O . GLY A 1 81 ? 21.839 3.187 -15.652 1.00 87.94 81 GLY A O 1
ATOM 581 N N . GLY A 1 82 ? 21.525 5.262 -14.852 1.00 85.69 82 GLY A N 1
ATOM 582 C CA . GLY A 1 82 ? 22.062 5.973 -16.020 1.00 85.69 82 GLY A CA 1
ATOM 583 C C . GLY A 1 82 ? 20.968 6.585 -16.894 1.00 85.69 82 GLY A C 1
ATOM 584 O O . GLY A 1 82 ? 20.543 7.706 -16.635 1.00 85.69 82 GLY A O 1
ATOM 585 N N . GLU A 1 83 ? 20.507 5.849 -17.907 1.00 89.00 83 GLU A N 1
ATOM 586 C CA . GLU A 1 83 ? 19.584 6.343 -18.951 1.00 89.00 83 GLU A CA 1
ATOM 587 C C . GLU A 1 83 ? 18.104 5.971 -18.723 1.00 89.00 83 GLU A C 1
ATOM 589 O O . GLU A 1 83 ? 17.288 6.004 -19.644 1.00 89.00 83 GLU A O 1
ATOM 594 N N . THR A 1 84 ? 17.714 5.608 -17.499 1.00 95.38 84 THR A N 1
ATOM 595 C CA . THR A 1 84 ? 16.311 5.276 -17.210 1.00 95.38 84 THR A CA 1
ATOM 596 C C . THR A 1 84 ? 15.466 6.540 -17.072 1.00 95.38 84 THR A C 1
ATOM 598 O O . THR A 1 84 ? 15.717 7.385 -16.213 1.00 95.38 84 THR A O 1
ATOM 601 N N . SER A 1 85 ? 14.404 6.632 -17.873 1.00 94.62 85 SER A N 1
ATOM 602 C CA . SER A 1 85 ? 13.352 7.642 -17.739 1.00 94.62 85 SER A CA 1
ATOM 603 C C . SER A 1 85 ? 12.031 6.992 -17.322 1.00 94.62 85 SER A C 1
ATOM 605 O O . SER A 1 85 ? 11.738 5.855 -17.690 1.00 94.62 85 SER A O 1
ATOM 607 N N . TYR A 1 86 ? 11.226 7.712 -16.539 1.00 94.56 86 TYR A N 1
ATOM 608 C CA . TYR A 1 86 ? 9.938 7.236 -16.036 1.00 94.56 86 TYR A CA 1
ATOM 609 C C . TYR A 1 86 ? 8.808 8.135 -16.532 1.00 94.56 86 TYR A C 1
ATOM 611 O O . TYR A 1 86 ? 8.937 9.357 -16.557 1.00 94.56 86 TYR A O 1
ATOM 619 N N . THR A 1 87 ? 7.675 7.527 -16.878 1.00 95.44 87 THR A N 1
ATOM 620 C CA . THR A 1 87 ? 6.421 8.237 -17.153 1.00 95.44 87 THR A CA 1
ATOM 621 C C . THR A 1 87 ? 5.373 7.789 -16.146 1.00 95.44 87 THR A C 1
ATOM 623 O O . THR A 1 87 ? 5.111 6.595 -16.014 1.00 95.44 87 THR A O 1
ATOM 626 N N . ILE A 1 88 ? 4.765 8.746 -15.445 1.00 94.69 88 ILE A N 1
ATOM 627 C CA . ILE A 1 88 ? 3.665 8.499 -14.509 1.00 94.69 88 ILE A CA 1
ATOM 628 C C . ILE A 1 88 ? 2.367 8.915 -15.192 1.00 94.69 88 ILE A C 1
ATOM 630 O O . ILE A 1 88 ? 2.217 10.059 -15.620 1.00 94.69 88 ILE A O 1
ATOM 634 N N . THR A 1 89 ? 1.426 7.982 -15.297 1.00 93.69 89 THR A N 1
ATOM 635 C CA . THR A 1 89 ? 0.129 8.209 -15.938 1.00 93.69 89 THR A CA 1
ATOM 636 C C . THR A 1 89 ? -0.987 8.011 -14.927 1.00 93.69 89 THR A C 1
ATOM 638 O O . THR A 1 89 ? -1.114 6.943 -14.334 1.00 93.69 89 THR A O 1
ATOM 641 N N . PHE A 1 90 ? -1.823 9.033 -14.761 1.00 92.81 90 PHE A N 1
ATOM 642 C CA . PHE A 1 90 ? -3.060 8.937 -13.991 1.00 92.81 90 PHE A CA 1
ATOM 643 C C . PHE A 1 90 ? -4.183 8.420 -14.883 1.00 92.81 90 PHE A C 1
ATOM 645 O O . PHE A 1 90 ? -4.279 8.815 -16.044 1.00 92.81 90 PHE A O 1
ATOM 652 N N . CYS A 1 91 ? -5.020 7.539 -14.334 1.00 91.94 91 CYS A N 1
ATOM 653 C CA . CYS A 1 91 ? -6.083 6.853 -15.072 1.00 91.94 91 CYS A CA 1
ATOM 654 C C . CYS A 1 91 ? -5.574 6.183 -16.370 1.00 91.94 91 CYS A C 1
ATOM 656 O O . CYS A 1 91 ? -6.076 6.487 -17.453 1.00 91.94 91 CYS A O 1
ATOM 658 N N . PRO A 1 92 ? -4.559 5.295 -16.297 1.00 89.94 92 PRO A N 1
ATOM 659 C CA . PRO A 1 92 ? -4.050 4.622 -17.483 1.00 89.94 92 PRO A CA 1
ATOM 660 C C . PRO A 1 92 ? -5.127 3.696 -18.064 1.00 89.94 92 PRO A C 1
ATOM 662 O O . PRO A 1 92 ? -5.700 2.867 -17.356 1.00 89.94 92 PRO A O 1
ATOM 665 N N . ASN A 1 93 ? -5.386 3.809 -19.367 1.00 78.25 93 ASN A N 1
ATOM 666 C CA . ASN A 1 93 ? -6.323 2.926 -20.055 1.00 78.25 93 ASN A CA 1
ATOM 667 C C . ASN A 1 93 ? -5.774 1.494 -20.063 1.00 78.25 93 ASN A C 1
ATOM 669 O O . ASN A 1 93 ? -4.697 1.229 -20.590 1.00 78.25 93 ASN A O 1
ATOM 673 N N . THR A 1 94 ? -6.532 0.549 -19.513 1.00 63.09 94 THR A N 1
ATOM 674 C CA . THR A 1 94 ? -6.191 -0.884 -19.497 1.00 63.09 94 THR A CA 1
ATOM 675 C C . THR A 1 94 ? -6.698 -1.635 -20.720 1.00 63.09 94 THR A C 1
ATOM 677 O O . THR A 1 94 ? -6.674 -2.865 -20.742 1.00 63.09 94 THR A O 1
ATOM 680 N N . ALA A 1 95 ? -7.101 -0.913 -21.767 1.00 53.53 95 ALA A N 1
ATOM 681 C CA . ALA A 1 95 ? -7.183 -1.481 -23.099 1.00 53.53 95 ALA A CA 1
ATOM 682 C C . ALA A 1 95 ? -5.750 -1.793 -23.540 1.00 53.53 95 ALA A C 1
ATOM 684 O O . ALA A 1 95 ? -5.064 -0.959 -24.127 1.00 53.53 95 ALA A O 1
ATOM 685 N N . SER A 1 96 ? -5.273 -2.990 -23.195 1.00 48.25 96 SER A N 1
ATOM 686 C CA . SER A 1 96 ? -4.126 -3.589 -23.851 1.00 48.25 96 SER A CA 1
ATOM 687 C C . SER A 1 96 ? -4.406 -3.545 -25.343 1.00 48.25 96 SER A C 1
ATOM 689 O O . SER A 1 96 ? -5.168 -4.360 -25.863 1.00 48.25 96 SER A O 1
ATOM 691 N N . VAL A 1 97 ? -3.798 -2.587 -26.034 1.00 46.09 97 VAL A N 1
ATOM 692 C CA . VAL A 1 97 ? -3.632 -2.673 -27.474 1.00 46.09 97 VAL A CA 1
ATOM 693 C C . VAL A 1 97 ? -2.676 -3.844 -27.667 1.00 46.09 97 VAL A C 1
ATOM 695 O O . VAL A 1 97 ? -1.461 -3.683 -27.705 1.00 46.09 97 VAL A O 1
ATOM 698 N N . LYS A 1 98 ? -3.216 -5.066 -27.711 1.00 34.12 98 LYS A N 1
ATOM 699 C CA . LYS A 1 98 ? -2.572 -6.111 -28.488 1.00 34.12 98 LYS A CA 1
ATOM 700 C C . LYS A 1 98 ? -2.628 -5.573 -29.909 1.00 34.12 98 LYS A C 1
ATOM 702 O O . LYS A 1 98 ? -3.667 -5.669 -30.555 1.00 34.12 98 LYS A O 1
ATOM 707 N N . THR A 1 99 ? -1.547 -4.968 -30.385 1.00 40.19 99 THR A N 1
ATOM 708 C CA . THR A 1 99 ? -1.283 -4.882 -31.820 1.00 40.19 99 THR A CA 1
ATOM 709 C C . THR A 1 99 ? -1.057 -6.312 -32.307 1.00 40.19 99 THR A C 1
ATOM 711 O O . THR A 1 99 ? 0.062 -6.754 -32.530 1.00 40.19 99 THR A O 1
ATOM 714 N N . ALA A 1 100 ? -2.144 -7.078 -32.382 1.00 40.88 100 ALA A N 1
ATOM 715 C CA . ALA A 1 100 ? -2.236 -8.204 -33.277 1.00 40.88 100 ALA A CA 1
ATOM 716 C C . ALA A 1 100 ? -2.553 -7.582 -34.634 1.00 40.88 100 ALA A C 1
ATOM 718 O O . ALA A 1 100 ? -3.685 -7.183 -34.907 1.00 40.88 100 ALA A O 1
ATOM 719 N N . GLU A 1 101 ? -1.512 -7.408 -35.435 1.00 55.59 101 GLU A N 1
ATOM 720 C CA . GLU A 1 101 ? -1.639 -7.179 -36.865 1.00 55.59 101 GLU A CA 1
ATOM 721 C C . GLU A 1 101 ? -2.647 -8.191 -37.429 1.00 55.59 101 GLU A C 1
ATOM 723 O O . GLU A 1 101 ? -2.417 -9.397 -37.373 1.00 55.59 101 GLU A O 1
ATOM 728 N N . SER A 1 102 ? -3.821 -7.725 -37.861 1.00 41.75 102 SER A N 1
ATOM 729 C CA . SER A 1 102 ? -4.789 -8.570 -38.565 1.00 41.75 102 SER A CA 1
ATOM 730 C C . SER A 1 102 ? -5.771 -7.743 -39.404 1.00 41.75 102 SER A C 1
ATOM 732 O O . SER A 1 102 ? -6.661 -7.074 -38.893 1.00 41.75 102 SER A O 1
ATOM 734 N N . ASP A 1 103 ? -5.512 -7.793 -40.713 1.00 51.03 103 ASP A N 1
ATOM 735 C CA . ASP A 1 103 ? -6.451 -8.016 -41.824 1.00 51.03 103 ASP A CA 1
ATOM 736 C C . ASP A 1 103 ? -7.762 -7.178 -41.892 1.00 51.03 103 ASP A C 1
ATOM 738 O O . ASP A 1 103 ? -8.678 -7.370 -41.088 1.00 51.03 103 ASP A O 1
ATOM 742 N N . PRO A 1 104 ? -7.934 -6.294 -42.901 1.00 41.12 104 PRO A N 1
ATOM 743 C CA . PRO A 1 104 ? -9.057 -5.354 -43.000 1.00 41.12 104 PRO A CA 1
ATOM 744 C C . PRO A 1 104 ? -10.410 -5.962 -43.431 1.00 41.12 104 PRO A C 1
ATOM 746 O O . PRO A 1 104 ? -11.208 -5.265 -44.062 1.00 41.12 104 PRO A O 1
ATOM 749 N N . ARG A 1 105 ? -10.721 -7.233 -43.135 1.00 46.53 105 ARG A N 1
ATOM 750 C CA . ARG A 1 105 ? -11.953 -7.865 -43.658 1.00 46.53 105 ARG A CA 1
ATOM 751 C C . ARG A 1 105 ? -12.896 -8.582 -42.698 1.00 46.53 105 ARG A C 1
ATOM 753 O O . ARG A 1 105 ? -13.864 -9.159 -43.186 1.00 46.53 105 ARG A O 1
ATOM 760 N N . LEU A 1 106 ? -12.770 -8.452 -41.377 1.00 35.28 106 LEU A N 1
ATOM 761 C CA . LEU A 1 106 ? -13.831 -8.935 -40.479 1.00 35.28 106 LEU A CA 1
ATOM 762 C C . LEU A 1 106 ? -14.424 -7.823 -39.606 1.00 35.28 106 LEU A C 1
ATOM 764 O O . LEU A 1 106 ? -13.951 -7.513 -38.517 1.00 35.28 106 LEU A O 1
ATOM 768 N N . ALA A 1 107 ? -15.512 -7.236 -40.101 1.00 39.56 107 ALA A N 1
ATOM 769 C CA . ALA A 1 107 ? -16.413 -6.419 -39.308 1.00 39.56 107 ALA A CA 1
ATOM 770 C C . ALA A 1 107 ? -17.106 -7.297 -38.250 1.00 39.56 107 ALA A C 1
ATOM 772 O O . ALA A 1 107 ? -17.924 -8.149 -38.591 1.00 39.56 107 ALA A O 1
ATOM 773 N N . VAL A 1 108 ? -16.811 -7.068 -36.968 1.00 32.88 108 VAL A N 1
ATOM 774 C CA . VAL A 1 108 ? -17.638 -7.560 -35.860 1.00 32.88 108 VAL A CA 1
ATOM 775 C C . VAL A 1 108 ? -18.412 -6.378 -35.295 1.00 32.88 108 VAL A C 1
ATOM 777 O O . VAL A 1 108 ? -17.859 -5.450 -34.709 1.00 32.88 108 VAL A O 1
ATOM 780 N N . TYR A 1 109 ? -19.718 -6.422 -35.531 1.00 40.88 109 TYR A N 1
ATOM 781 C CA . TYR A 1 109 ? -20.712 -5.503 -35.003 1.00 40.88 109 TYR A CA 1
ATOM 782 C C . TYR A 1 109 ? -20.833 -5.739 -33.490 1.00 40.88 109 TYR A C 1
ATOM 784 O O . TYR A 1 109 ? -21.372 -6.761 -33.066 1.00 40.88 109 TYR A O 1
ATOM 792 N N . ILE A 1 110 ? -20.346 -4.806 -32.670 1.00 44.56 110 ILE A N 1
ATOM 793 C CA . ILE A 1 110 ? -20.739 -4.720 -31.259 1.00 44.56 110 ILE A CA 1
ATOM 794 C C . ILE A 1 110 ? -21.499 -3.420 -31.022 1.00 44.56 110 ILE A C 1
ATOM 796 O O . ILE A 1 110 ? -21.157 -2.362 -31.545 1.00 44.56 110 ILE A O 1
ATOM 800 N N . GLY A 1 111 ? -22.606 -3.577 -30.300 1.00 33.59 111 GLY A N 1
ATOM 801 C CA . GLY A 1 111 ? -23.734 -2.666 -30.226 1.00 33.59 111 GLY A CA 1
ATOM 802 C C . GLY A 1 111 ? -23.417 -1.231 -29.820 1.00 33.59 111 GLY A C 1
ATOM 803 O O . GLY A 1 111 ? -22.497 -0.923 -29.069 1.00 33.59 111 GLY A O 1
ATOM 804 N N . SER A 1 112 ? -24.286 -0.370 -30.334 1.00 47.22 112 SER A N 1
ATOM 805 C CA . SER A 1 112 ? -24.396 1.064 -30.116 1.00 47.22 112 SER A CA 1
ATOM 806 C C . SER A 1 112 ? -24.374 1.464 -28.634 1.00 47.22 112 SER A C 1
ATOM 808 O O . SER A 1 112 ? -25.361 1.273 -27.930 1.00 47.22 112 SER A O 1
ATOM 810 N N . TRP A 1 113 ? -23.288 2.110 -28.201 1.00 29.14 113 TRP A N 1
ATOM 811 C CA . TRP A 1 113 ? -23.301 3.135 -27.153 1.00 29.14 113 TRP A CA 1
ATOM 812 C C . TRP A 1 113 ? -22.360 4.265 -27.581 1.00 29.14 113 TRP A C 1
ATOM 814 O O . TRP A 1 113 ? -21.152 4.072 -27.714 1.00 29.14 113 TRP A O 1
ATOM 824 N N . ARG A 1 114 ? -22.905 5.467 -27.811 1.00 34.75 114 ARG A N 1
ATOM 825 C CA . ARG A 1 114 ? -22.090 6.681 -27.948 1.00 34.75 114 ARG A CA 1
ATOM 826 C C . ARG A 1 114 ? -21.551 7.048 -26.567 1.00 34.75 114 ARG A C 1
ATOM 828 O O . ARG A 1 114 ? -22.203 7.780 -25.828 1.00 34.75 114 ARG A O 1
ATOM 835 N N . VAL A 1 115 ? -20.361 6.568 -26.224 1.00 37.41 115 VAL A N 1
ATOM 836 C CA . VAL A 1 115 ? -19.595 7.149 -25.118 1.00 37.41 115 VAL A CA 1
ATOM 837 C C . VAL A 1 115 ? -18.860 8.359 -25.680 1.00 37.41 115 VAL A C 1
ATOM 839 O O . VAL A 1 115 ? -17.851 8.240 -26.370 1.00 37.41 115 VAL A O 1
ATOM 842 N N . GLY A 1 116 ? -19.410 9.546 -25.431 1.00 35.59 116 GLY A N 1
ATOM 843 C CA . GLY A 1 116 ? -18.693 10.794 -25.644 1.00 35.59 116 GLY A CA 1
ATOM 844 C C . GLY A 1 116 ? -17.538 10.886 -24.651 1.00 35.59 116 GLY A C 1
ATOM 845 O O . GLY A 1 116 ? -17.713 11.396 -23.548 1.00 35.59 116 GLY A O 1
ATOM 846 N N . SER A 1 117 ? -16.356 10.400 -25.029 1.00 38.66 117 SER A N 1
ATOM 847 C CA . SER A 1 117 ? -15.115 10.664 -24.298 1.00 38.66 117 SER A CA 1
ATOM 848 C C . SER A 1 117 ? -14.730 12.133 -24.474 1.00 38.66 117 SER A C 1
ATOM 850 O O . SER A 1 117 ? -13.956 12.492 -25.357 1.00 38.66 117 SER A O 1
ATOM 852 N N . SER A 1 118 ? -15.268 13.008 -23.622 1.00 35.25 118 SER A N 1
ATOM 853 C CA . SER A 1 118 ? -14.679 14.332 -23.398 1.00 35.25 118 SER A CA 1
ATOM 854 C C . SER A 1 118 ? -13.400 14.166 -22.578 1.00 35.25 118 SER A C 1
ATOM 856 O O . SER A 1 118 ? -13.383 14.383 -21.368 1.00 35.25 118 SER A O 1
ATOM 858 N N . SER A 1 119 ? -12.316 13.764 -23.237 1.00 45.88 119 SER A N 1
ATOM 859 C CA . SER A 1 119 ? -10.973 13.809 -22.664 1.00 45.88 119 SER A CA 1
ATOM 860 C C . SER A 1 119 ? -10.560 15.274 -22.503 1.00 45.88 119 SER A C 1
ATOM 862 O O . SER A 1 119 ? -9.987 15.874 -23.410 1.00 45.88 119 SER A O 1
ATOM 864 N N . LYS A 1 120 ? -10.860 15.891 -21.355 1.00 30.86 120 LYS A N 1
ATOM 865 C CA . LYS A 1 120 ? -10.252 17.179 -20.991 1.00 30.86 120 LYS A CA 1
ATOM 866 C C . LYS A 1 120 ? -8.800 16.929 -20.583 1.00 30.86 120 LYS A C 1
ATOM 868 O O . LYS A 1 120 ? -8.487 16.740 -19.415 1.00 30.86 120 LYS A O 1
ATOM 873 N N . SER A 1 121 ? -7.914 16.925 -21.574 1.00 44.78 121 SER A N 1
ATOM 874 C CA . SER A 1 121 ? -6.467 16.988 -21.376 1.00 44.78 121 SER A CA 1
ATOM 875 C C . SER A 1 121 ? -6.096 18.376 -20.844 1.00 44.78 121 SER A C 1
ATOM 877 O O . SER A 1 121 ? -5.896 19.314 -21.617 1.00 44.78 121 SER A O 1
ATOM 879 N N . SER A 1 122 ? -6.012 18.545 -19.526 1.00 43.28 122 SER A N 1
ATOM 880 C CA . SER A 1 122 ? -5.434 19.752 -18.930 1.00 43.28 122 SER A CA 1
ATOM 881 C C . SER A 1 122 ? -3.907 19.688 -19.030 1.00 43.28 122 SER A C 1
ATOM 883 O O . SER A 1 122 ? -3.239 19.078 -18.199 1.00 43.28 122 SER A O 1
ATOM 885 N N . SER A 1 123 ? -3.362 20.309 -20.077 1.00 50.97 123 SER A N 1
ATOM 886 C CA . SER A 1 123 ? -1.929 20.567 -20.237 1.00 50.97 123 SER A CA 1
ATOM 887 C C . SER A 1 123 ? -1.518 21.720 -19.318 1.00 50.97 123 SER A C 1
ATOM 889 O O . SER A 1 123 ? -1.731 22.884 -19.654 1.00 50.97 123 SER A O 1
ATOM 891 N N . TRP A 1 124 ? -0.884 21.423 -18.188 1.00 40.47 124 TRP A N 1
ATOM 892 C CA . TRP A 1 124 ? -0.263 22.444 -17.345 1.00 40.47 124 TRP A CA 1
ATOM 893 C C . TRP A 1 124 ? 1.099 22.817 -17.945 1.00 40.47 124 TRP A C 1
ATOM 895 O O . TRP A 1 124 ? 2.073 22.086 -17.798 1.00 40.47 124 TRP A O 1
ATOM 905 N N . ARG A 1 125 ? 1.179 23.945 -18.662 1.00 45.28 125 ARG A N 1
ATOM 906 C CA . ARG A 1 125 ? 2.473 24.550 -19.019 1.00 45.28 125 ARG A CA 1
ATOM 907 C C . ARG A 1 125 ? 2.921 25.423 -17.855 1.00 45.28 125 ARG A C 1
ATOM 909 O O . ARG A 1 125 ? 2.301 26.447 -17.581 1.00 45.28 125 ARG A O 1
ATOM 916 N N . ALA A 1 126 ? 3.999 25.031 -17.184 1.00 43.25 126 ALA A N 1
ATOM 917 C CA . ALA A 1 126 ? 4.696 25.907 -16.256 1.00 43.25 126 ALA A CA 1
ATOM 918 C C . ALA A 1 126 ? 5.371 27.027 -17.061 1.00 43.25 126 ALA A C 1
ATOM 920 O O . ALA A 1 126 ? 6.322 26.790 -17.802 1.00 43.25 126 ALA A O 1
ATOM 921 N N . THR A 1 127 ? 4.859 28.252 -16.958 1.00 50.41 127 THR A N 1
ATOM 922 C CA . THR A 1 127 ? 5.556 29.436 -17.467 1.00 50.41 127 THR A CA 1
ATOM 923 C C . THR A 1 127 ? 6.775 29.700 -16.578 1.00 50.41 127 THR A C 1
ATOM 925 O O . THR A 1 127 ? 6.588 29.854 -15.365 1.00 50.41 127 THR A O 1
ATOM 928 N N . PRO A 1 128 ? 8.005 29.786 -17.114 1.00 42.00 128 PRO A N 1
ATOM 929 C CA . PRO A 1 128 ? 9.148 30.210 -16.320 1.00 42.00 128 PRO A CA 1
ATOM 930 C C . PRO A 1 128 ? 8.906 31.654 -15.873 1.00 42.00 128 PRO A C 1
ATOM 932 O O . PRO A 1 128 ? 8.729 32.556 -16.692 1.00 42.00 128 PRO A O 1
ATOM 935 N N . ARG A 1 129 ? 8.852 31.876 -14.557 1.00 50.03 129 ARG A N 1
ATOM 936 C CA . ARG A 1 129 ? 8.869 33.228 -13.999 1.00 50.03 129 ARG A CA 1
ATOM 937 C C . ARG A 1 129 ? 10.232 33.819 -14.321 1.00 50.03 129 ARG A C 1
ATOM 939 O O . ARG A 1 129 ? 11.244 33.331 -13.825 1.00 50.03 129 ARG A O 1
ATOM 946 N N . LEU A 1 130 ? 10.248 34.845 -15.167 1.00 52.19 130 LEU A N 1
ATOM 947 C CA . LEU A 1 130 ? 11.433 35.645 -15.432 1.00 52.19 130 LEU A CA 1
ATOM 948 C C . LEU A 1 130 ? 11.870 36.254 -14.092 1.00 52.19 130 LEU A C 1
ATOM 950 O O . LEU A 1 130 ? 11.218 37.147 -13.554 1.00 52.19 130 LEU A O 1
ATOM 954 N N . GLY A 1 131 ? 12.902 35.667 -13.487 1.00 49.12 131 GLY A N 1
ATOM 955 C CA . GLY A 1 131 ? 13.399 36.077 -12.185 1.00 49.12 131 GLY A CA 1
ATOM 956 C C . GLY A 1 131 ? 13.854 37.531 -12.235 1.00 49.12 131 GLY A C 1
ATOM 957 O O . GLY A 1 131 ? 14.683 37.906 -13.063 1.00 49.12 131 GLY A O 1
ATOM 958 N N . SER A 1 132 ? 13.342 38.336 -11.305 1.00 56.00 132 SER A N 1
ATOM 959 C CA . SER A 1 132 ? 13.613 39.772 -11.144 1.00 56.00 132 SER A CA 1
ATOM 960 C C . SER A 1 132 ? 15.093 40.131 -10.884 1.00 56.00 132 SER A C 1
ATOM 962 O O . SER A 1 132 ? 15.409 41.296 -10.660 1.00 56.00 132 SER A O 1
ATOM 964 N N . GLY A 1 133 ? 16.010 39.155 -10.911 1.00 52.66 133 GLY A N 1
ATOM 965 C CA . GLY A 1 133 ? 17.452 39.342 -10.728 1.00 52.66 133 GLY A CA 1
ATOM 966 C C . GLY A 1 133 ? 18.199 39.811 -11.983 1.00 52.66 133 GLY A C 1
ATOM 967 O O . GLY A 1 133 ? 19.206 40.501 -11.861 1.00 52.66 133 GLY A O 1
ATOM 968 N N . LEU A 1 134 ? 17.696 39.515 -13.189 1.00 51.78 134 LEU A N 1
ATOM 969 C CA . LEU A 1 134 ? 18.336 39.965 -14.439 1.00 51.78 134 LEU A CA 1
ATOM 970 C C . LEU A 1 134 ? 18.174 41.476 -14.675 1.00 51.78 134 LEU A C 1
ATOM 972 O O . LEU A 1 134 ? 19.051 42.109 -15.257 1.00 51.78 134 LEU A O 1
ATOM 976 N N . VAL A 1 135 ? 17.086 42.067 -14.173 1.00 55.81 135 VAL A N 1
ATOM 977 C CA . VAL A 1 135 ? 16.818 43.510 -14.297 1.00 55.81 135 VAL A CA 1
ATOM 978 C C . VAL A 1 135 ? 17.763 44.326 -13.409 1.00 55.81 135 VAL A C 1
ATOM 980 O O . VAL A 1 135 ? 18.265 45.360 -13.837 1.00 55.81 135 VAL A O 1
ATOM 983 N N . LEU A 1 136 ? 18.076 43.843 -12.202 1.00 53.16 136 LEU A N 1
ATOM 984 C CA . LEU A 1 136 ? 18.958 44.551 -11.266 1.00 53.16 136 LEU A CA 1
ATOM 985 C C . LEU A 1 136 ? 20.423 44.576 -11.732 1.00 53.16 136 LEU A C 1
ATOM 987 O O . LEU A 1 136 ? 21.097 45.591 -11.562 1.00 53.16 136 LEU A O 1
ATOM 991 N N . LEU A 1 137 ? 20.898 43.510 -12.385 1.00 54.28 137 LEU A N 1
ATOM 992 C CA . LEU A 1 137 ? 22.246 43.471 -12.963 1.00 54.28 137 LEU A CA 1
ATOM 993 C C . LEU A 1 137 ? 22.401 44.468 -14.124 1.00 54.28 137 LEU A C 1
ATOM 995 O O . LEU A 1 137 ? 23.406 45.170 -14.189 1.00 54.28 137 LEU A O 1
ATOM 999 N N . ALA A 1 138 ? 21.391 44.607 -14.989 1.00 56.00 138 ALA A N 1
ATOM 1000 C CA . ALA A 1 138 ? 21.428 45.565 -16.098 1.00 56.00 138 ALA A CA 1
ATOM 1001 C C . ALA A 1 138 ? 21.493 47.033 -15.625 1.00 56.00 138 ALA A C 1
ATOM 1003 O O . ALA A 1 138 ? 22.181 47.853 -16.236 1.00 56.00 138 ALA A O 1
ATOM 1004 N N . ILE A 1 139 ? 20.831 47.364 -14.510 1.00 57.56 139 ILE A N 1
ATOM 1005 C CA . ILE A 1 139 ? 20.842 48.721 -13.939 1.00 57.56 139 ILE A CA 1
ATOM 1006 C C . ILE A 1 139 ? 22.209 49.042 -13.305 1.00 57.56 139 ILE A C 1
ATOM 1008 O O . ILE A 1 139 ? 22.700 50.162 -13.444 1.00 57.56 139 ILE A O 1
ATOM 1012 N N . ALA A 1 140 ? 22.870 48.058 -12.682 1.00 57.47 140 ALA A N 1
ATOM 1013 C CA . ALA A 1 140 ? 24.212 48.230 -12.119 1.00 57.47 140 ALA A CA 1
ATOM 1014 C C . ALA A 1 140 ? 25.285 48.476 -13.201 1.00 57.47 140 ALA A C 1
ATOM 1016 O O . ALA A 1 140 ? 26.154 49.332 -13.024 1.00 57.47 140 ALA A O 1
ATOM 1017 N N . PHE A 1 141 ? 25.193 47.794 -14.350 1.00 57.59 141 PHE A N 1
ATOM 1018 C CA . PHE A 1 141 ? 26.114 48.012 -15.476 1.00 57.59 141 PHE A CA 1
ATOM 1019 C C . PHE A 1 141 ? 25.959 49.402 -16.115 1.00 57.59 141 PHE A C 1
ATOM 1021 O O . PHE A 1 141 ? 26.957 50.033 -16.460 1.00 57.59 141 PHE A O 1
ATOM 1028 N N . LEU A 1 142 ? 24.732 49.923 -16.217 1.00 56.47 142 LEU A N 1
ATOM 1029 C CA . LEU A 1 142 ? 24.478 51.270 -16.748 1.00 56.47 142 LEU A CA 1
ATOM 1030 C C . LEU A 1 142 ? 24.941 52.391 -15.801 1.00 56.47 142 LEU A C 1
ATOM 1032 O O . LEU A 1 142 ? 25.311 53.467 -16.270 1.00 56.47 142 LEU A O 1
ATOM 1036 N N . ALA A 1 143 ? 24.944 52.149 -14.486 1.00 55.50 143 ALA A N 1
ATOM 1037 C CA . ALA A 1 143 ? 25.429 53.113 -13.498 1.00 55.50 143 ALA A CA 1
ATOM 1038 C C . ALA A 1 143 ? 26.967 53.212 -13.469 1.00 55.50 143 ALA A C 1
ATOM 1040 O O . ALA A 1 143 ? 27.505 54.307 -13.313 1.00 55.50 143 ALA A O 1
ATOM 1041 N N . LEU A 1 144 ? 27.682 52.098 -13.673 1.00 56.88 144 LEU A N 1
ATOM 1042 C CA . LEU A 1 144 ? 29.152 52.081 -13.706 1.00 56.88 144 LEU A CA 1
ATOM 1043 C C . LEU A 1 144 ? 29.729 52.663 -15.007 1.00 56.88 144 LEU A C 1
ATOM 1045 O O . LEU A 1 144 ? 30.773 53.308 -14.973 1.00 56.88 144 LEU A O 1
ATOM 1049 N N . ALA A 1 145 ? 29.024 52.527 -16.134 1.00 54.06 145 ALA A N 1
ATOM 1050 C CA . ALA A 1 145 ? 29.438 53.082 -17.429 1.00 54.06 145 ALA A CA 1
ATOM 1051 C C . ALA A 1 145 ? 29.270 54.613 -17.556 1.00 54.06 145 ALA A C 1
ATOM 1053 O O . ALA A 1 145 ? 29.511 55.168 -18.623 1.00 54.06 145 ALA A O 1
ATOM 1054 N N . ARG A 1 146 ? 28.822 55.303 -16.497 1.00 56.19 146 ARG A N 1
ATOM 1055 C CA . ARG A 1 146 ? 28.761 56.776 -16.428 1.00 56.19 146 ARG A CA 1
ATOM 1056 C C . ARG A 1 146 ? 29.781 57.391 -15.467 1.00 56.19 146 ARG A C 1
ATOM 1058 O O . ARG A 1 146 ? 29.747 58.599 -15.253 1.00 56.19 146 ARG A O 1
ATOM 1065 N N . ILE A 1 147 ? 30.645 56.572 -14.868 1.00 57.75 147 ILE A N 1
ATOM 1066 C CA . ILE A 1 147 ? 31.694 57.013 -13.932 1.00 57.75 147 ILE A CA 1
ATOM 1067 C C . ILE A 1 147 ? 33.104 56.863 -14.553 1.00 57.75 147 ILE A C 1
ATOM 1069 O O . ILE A 1 147 ? 34.076 57.331 -13.967 1.00 57.75 147 ILE A O 1
ATOM 1073 N N . PHE A 1 148 ? 33.213 56.308 -15.766 1.00 51.91 148 PHE A N 1
ATOM 1074 C CA . PHE A 1 148 ? 34.413 56.350 -16.610 1.00 51.91 148 PHE A CA 1
ATOM 1075 C C . PHE A 1 14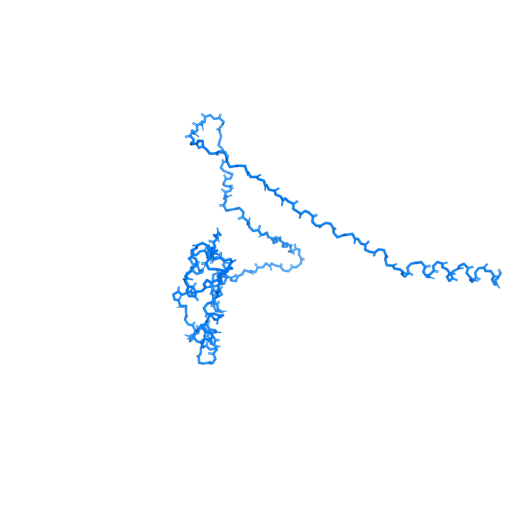8 ? 34.118 57.049 -17.934 1.00 51.91 148 PHE A C 1
ATOM 1077 O O . PHE A 1 148 ? 32.990 56.861 -18.445 1.00 51.91 148 PHE A O 1
#

Foldseek 3Di:
DDDCQQVADPLQFDADDDPGGGPDGHQPCVSPVDCLRQCDDQSVDPVNNDDDPRLVSVCVVPVQDRSGDPSCVRPDDDDDPDPDDDDDDDPDDPPPPPPPDDDPPDDDDDDDDPPPPPPPPPDDDDDPDPDPVVVVVVVVVVVVVVVD

Organism: NCBI:txid38414

Radius of gyration: 26.48 Å; chains: 1; bounding box: 60×70×61 Å

InterPro domains:
  IPR001938 Thaumatin family [PF00314] (2-92)
  IPR001938 Thaumatin family [PS51367] (1-92)
  IPR001938 Thaumatin family [PTHR31048] (2-92)
  IPR001938 Thaumatin family [SM00205] (1-92)
  IPR037176 Osmotin/thaumatin-like superfamily [G3DSA:2.60.110.10] (1-92)
  IPR037176 Osmotin/thaumatin-like superfamily [SSF49870] (2-93)

pLDDT: mean 76.08, std 23.94, range [29.14, 98.62]